Protein AF-A0A383DGP6-F1 (afdb_monomer_lite)

Sequence (82 aa):
ILTNAITWISLTTNNWRDGFNGKLALISTHSGGDGLRFLTSFRSQLEYLGTTVVPKTITTNDKKEFNKDSAERTIQSLIDLL

Radius of gyration: 14.04 Å; chains: 1; bounding box: 34×23×35 Å

InterPro domains:
  IPR029039 Flavoprotein-like superfamily [G3DSA:3.40.50.360] (1-82)
  IPR029039 Flavoprotein-like superfamily [SSF52218] (2-79)

Secondary structure (DSSP, 8-state):
-HHHHHHHHHTSSSSTTTTTTT-EEEEEEE-SS--HHHHHHHHHHHHHHTPEEEEEEEEEBTTB---HHHHHHHHHHHHTT-

Organism: NCBI:txid408172

Structure (mmCIF, N/CA/C/O backbone):
data_AF-A0A383DGP6-F1
#
_entry.id   AF-A0A383DGP6-F1
#
loop_
_atom_site.group_PDB
_atom_site.id
_atom_site.type_symbol
_atom_site.label_atom_id
_atom_site.label_alt_id
_atom_site.label_comp_id
_atom_site.label_asym_id
_atom_site.label_entity_id
_atom_site.label_seq_id
_atom_site.pdbx_PDB_ins_code
_atom_site.Cartn_x
_atom_site.Cartn_y
_atom_site.Cartn_z
_atom_site.occupancy
_atom_site.B_iso_or_equiv
_atom_site.auth_seq_id
_atom_site.auth_comp_id
_atom_site.auth_asym_id
_atom_site.auth_atom_id
_atom_site.pdbx_PDB_model_num
ATOM 1 N N . ILE A 1 1 ? 11.193 1.943 8.105 1.00 80.19 1 ILE A N 1
ATOM 2 C CA . ILE A 1 1 ? 11.208 0.480 7.838 1.00 80.19 1 ILE A CA 1
ATOM 3 C C . ILE A 1 1 ? 10.319 0.124 6.633 1.00 80.19 1 ILE A C 1
ATOM 5 O O . ILE A 1 1 ? 10.846 -0.497 5.725 1.00 80.19 1 ILE A O 1
ATOM 9 N N . LEU A 1 2 ? 9.059 0.589 6.516 1.00 92.62 2 LEU A N 1
ATOM 10 C CA . LEU A 1 2 ? 8.228 0.361 5.307 1.00 92.62 2 LEU A CA 1
ATOM 11 C C . LEU A 1 2 ? 8.773 1.020 4.024 1.00 92.62 2 LEU A C 1
ATOM 13 O O . LEU A 1 2 ? 8.907 0.360 3.001 1.00 92.62 2 LEU A O 1
ATOM 17 N N . THR A 1 3 ? 9.121 2.308 4.075 1.00 93.00 3 THR A N 1
ATOM 18 C CA . THR A 1 3 ? 9.695 3.028 2.923 1.00 93.00 3 THR A CA 1
ATOM 19 C C . THR A 1 3 ? 10.973 2.368 2.411 1.00 93.00 3 THR A C 1
ATOM 21 O O . THR A 1 3 ? 11.118 2.197 1.210 1.00 93.00 3 THR A O 1
ATOM 24 N N . ASN A 1 4 ? 11.849 1.905 3.309 1.00 96.44 4 ASN A N 1
ATOM 25 C CA . ASN A 1 4 ? 13.059 1.169 2.930 1.00 96.44 4 ASN A CA 1
ATOM 26 C C . ASN A 1 4 ? 12.736 -0.153 2.221 1.00 96.44 4 ASN A C 1
ATOM 28 O O . ASN A 1 4 ? 13.409 -0.488 1.255 1.00 96.44 4 ASN A O 1
ATOM 32 N N . ALA A 1 5 ? 11.705 -0.884 2.660 1.00 96.25 5 ALA A N 1
ATOM 33 C CA . ALA A 1 5 ? 11.277 -2.110 1.989 1.00 96.25 5 ALA A CA 1
ATOM 34 C C . ALA A 1 5 ? 10.805 -1.832 0.552 1.00 96.25 5 ALA A C 1
ATOM 36 O O . ALA A 1 5 ? 11.202 -2.539 -0.370 1.00 96.25 5 ALA A O 1
ATOM 37 N N . ILE A 1 6 ? 10.032 -0.761 0.348 1.00 96.00 6 ILE A N 1
ATOM 38 C CA . ILE A 1 6 ? 9.623 -0.300 -0.989 1.00 96.00 6 ILE A CA 1
ATOM 39 C C . ILE A 1 6 ? 10.853 0.054 -1.833 1.00 96.00 6 ILE A C 1
ATOM 41 O O . ILE A 1 6 ? 10.957 -0.388 -2.977 1.00 96.00 6 ILE A O 1
ATOM 45 N N . THR A 1 7 ? 11.811 0.792 -1.262 1.00 95.62 7 THR A N 1
ATOM 46 C CA . THR A 1 7 ? 13.068 1.125 -1.942 1.00 95.62 7 THR A CA 1
ATOM 47 C C . THR A 1 7 ? 13.827 -0.134 -2.356 1.00 95.62 7 THR A C 1
ATOM 49 O O . THR A 1 7 ? 14.253 -0.231 -3.501 1.00 95.62 7 THR A O 1
ATOM 52 N N . TRP A 1 8 ? 13.962 -1.130 -1.481 1.00 96.81 8 TRP A N 1
ATOM 53 C CA . TRP A 1 8 ? 14.652 -2.372 -1.830 1.00 96.81 8 TRP A CA 1
ATOM 54 C C . TRP A 1 8 ? 13.945 -3.149 -2.937 1.00 96.81 8 TRP A C 1
ATOM 56 O O . TRP A 1 8 ? 14.622 -3.598 -3.856 1.00 96.81 8 TRP A O 1
ATOM 66 N N . ILE A 1 9 ? 12.609 -3.238 -2.917 1.00 96.38 9 ILE A N 1
ATOM 67 C CA . ILE A 1 9 ? 11.837 -3.867 -4.003 1.00 96.38 9 ILE A CA 1
ATOM 68 C C . ILE A 1 9 ? 12.114 -3.158 -5.336 1.00 96.38 9 ILE A C 1
ATOM 70 O O . ILE A 1 9 ? 12.364 -3.827 -6.338 1.00 96.38 9 ILE A O 1
ATOM 74 N N . SER A 1 10 ? 12.154 -1.821 -5.342 1.00 95.88 10 SER A N 1
ATOM 75 C CA . SER A 1 10 ? 12.427 -1.031 -6.554 1.00 95.88 10 SER A CA 1
ATOM 76 C C . SER A 1 10 ? 13.83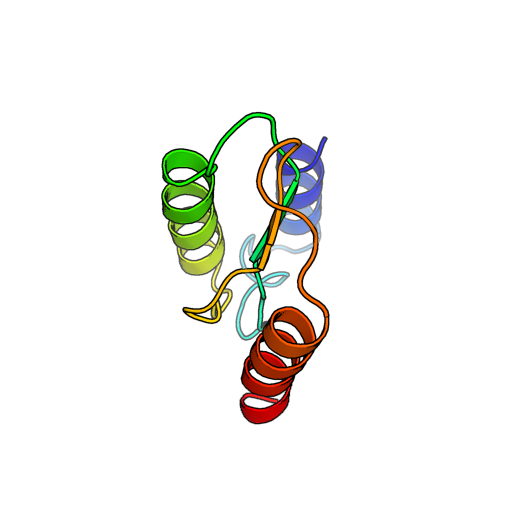3 -1.225 -7.141 1.00 95.88 10 SER A C 1
ATOM 78 O O . SER A 1 10 ? 14.083 -0.813 -8.267 1.00 95.88 10 SER A O 1
ATOM 80 N N . LEU A 1 11 ? 14.750 -1.860 -6.404 1.00 96.56 11 LEU A N 1
ATOM 81 C CA . LEU A 1 11 ? 16.119 -2.144 -6.845 1.00 96.56 11 LEU A CA 1
ATOM 82 C C . LEU A 1 11 ? 16.325 -3.612 -7.258 1.00 96.56 11 LEU A C 1
ATOM 84 O O . LEU A 1 11 ? 17.440 -3.994 -7.602 1.00 96.56 11 LEU A O 1
ATOM 88 N N . THR A 1 12 ? 15.283 -4.450 -7.208 1.00 96.31 12 THR A N 1
ATOM 89 C CA . THR A 1 12 ? 15.392 -5.890 -7.524 1.00 96.31 12 THR A CA 1
ATOM 90 C C . THR A 1 12 ? 15.454 -6.199 -9.020 1.00 96.31 12 THR A C 1
ATOM 92 O O . THR A 1 12 ? 15.873 -7.292 -9.399 1.00 96.31 12 THR A O 1
ATOM 95 N N . THR A 1 13 ? 15.054 -5.257 -9.875 1.00 95.75 13 THR A N 1
ATOM 96 C CA . THR A 1 13 ? 15.002 -5.407 -11.334 1.00 95.75 13 THR A CA 1
ATOM 97 C C . THR A 1 13 ? 15.581 -4.169 -12.023 1.00 95.75 13 THR A C 1
ATOM 99 O O . THR A 1 13 ? 15.818 -3.138 -11.395 1.00 95.75 13 THR A O 1
ATOM 102 N N . ASN A 1 14 ? 15.798 -4.252 -13.339 1.00 96.44 14 ASN A N 1
ATOM 103 C CA . ASN A 1 14 ? 16.307 -3.123 -14.127 1.00 96.44 14 ASN A CA 1
ATOM 104 C C . ASN A 1 14 ? 15.306 -1.960 -14.222 1.00 96.44 14 ASN A C 1
ATOM 106 O O . ASN A 1 14 ? 15.712 -0.810 -14.387 1.00 96.44 14 ASN A O 1
ATOM 110 N N . ASN A 1 15 ? 14.005 -2.247 -14.141 1.00 96.19 15 ASN A N 1
ATOM 111 C CA . ASN A 1 15 ? 12.959 -1.236 -14.127 1.00 96.19 15 ASN A CA 1
ATOM 112 C C . ASN A 1 15 ? 12.297 -1.189 -12.749 1.00 96.19 15 ASN A C 1
ATOM 114 O O . ASN A 1 15 ? 11.585 -2.103 -12.341 1.00 96.19 15 ASN A O 1
ATOM 118 N N . TRP A 1 16 ? 12.485 -0.066 -12.060 1.00 95.44 16 TRP A N 1
ATOM 119 C CA . TRP A 1 16 ? 12.100 0.144 -10.663 1.00 95.44 16 TRP A CA 1
ATOM 120 C C . TRP A 1 16 ? 10.610 -0.067 -10.348 1.00 95.44 16 TRP A C 1
ATOM 122 O O . TRP A 1 16 ? 10.239 -0.212 -9.180 1.00 95.44 16 TRP A O 1
ATOM 132 N N . ARG A 1 17 ? 9.749 -0.090 -11.374 1.00 96.12 17 ARG A N 1
ATOM 133 C CA . ARG A 1 17 ? 8.308 -0.350 -11.253 1.00 96.12 17 ARG A CA 1
ATOM 134 C C . ARG A 1 17 ? 7.910 -1.821 -11.354 1.00 96.12 17 ARG A C 1
ATOM 136 O O . ARG A 1 17 ? 6.778 -2.146 -11.004 1.00 96.12 17 ARG A O 1
ATOM 143 N N . ASP A 1 18 ? 8.778 -2.715 -11.822 1.00 96.81 18 ASP A N 1
ATOM 144 C CA . ASP A 1 18 ? 8.382 -4.098 -12.142 1.00 96.81 18 ASP A CA 1
ATOM 145 C C . ASP A 1 18 ? 7.828 -4.853 -10.924 1.00 96.81 18 ASP A C 1
ATOM 147 O O . ASP A 1 18 ? 6.901 -5.651 -11.049 1.00 96.81 18 ASP A O 1
ATOM 151 N N . GLY A 1 19 ? 8.338 -4.558 -9.723 1.00 95.94 19 GLY A N 1
ATOM 152 C CA . GLY A 1 19 ? 7.839 -5.140 -8.473 1.00 95.94 19 GLY A CA 1
ATOM 153 C C . GLY A 1 19 ? 6.415 -4.712 -8.085 1.00 95.94 19 GLY A C 1
ATOM 154 O O . GLY A 1 19 ? 5.805 -5.346 -7.222 1.00 95.94 19 GLY A O 1
ATOM 155 N N . PHE A 1 20 ? 5.872 -3.670 -8.717 1.00 97.62 20 PHE A N 1
ATOM 156 C CA . PHE A 1 20 ? 4.630 -2.996 -8.322 1.00 97.62 20 PHE A CA 1
ATOM 157 C C . PHE A 1 20 ? 3.568 -2.985 -9.427 1.00 97.62 20 PHE A C 1
ATOM 159 O O . PHE A 1 20 ? 2.376 -3.067 -9.131 1.00 97.62 20 PHE A O 1
ATOM 166 N N . ASN A 1 21 ? 3.990 -2.917 -10.692 1.00 96.75 21 ASN A N 1
ATOM 167 C CA . ASN A 1 21 ? 3.095 -2.864 -11.843 1.00 96.75 21 ASN A CA 1
ATOM 168 C C . ASN A 1 21 ? 2.067 -4.006 -11.829 1.00 96.75 21 ASN A C 1
ATOM 170 O O . ASN A 1 21 ? 2.416 -5.183 -11.711 1.00 96.75 21 ASN A O 1
ATOM 174 N N . GLY A 1 22 ? 0.788 -3.645 -11.964 1.00 93.56 22 GLY A N 1
ATOM 175 C CA . GLY A 1 22 ? -0.323 -4.598 -12.050 1.00 93.56 22 GLY A CA 1
ATOM 176 C C . GLY A 1 22 ? -0.651 -5.315 -10.739 1.00 93.56 22 GLY A C 1
ATOM 177 O O . GLY A 1 22 ? -1.506 -6.197 -10.730 1.00 93.56 22 GLY A O 1
ATOM 178 N N . LYS A 1 23 ? 0.003 -4.962 -9.624 1.00 96.31 23 LYS A N 1
ATOM 179 C CA . LYS A 1 23 ? -0.340 -5.510 -8.309 1.00 96.31 23 LYS A CA 1
ATOM 180 C C . LYS A 1 23 ? -1.503 -4.744 -7.695 1.00 96.31 23 LYS A C 1
ATOM 182 O O . LYS A 1 23 ? -1.642 -3.538 -7.894 1.00 96.31 23 LYS A O 1
ATOM 187 N N . LEU A 1 24 ? -2.315 -5.449 -6.917 1.00 97.25 24 LEU A N 1
ATOM 188 C CA . LEU A 1 24 ? -3.376 -4.858 -6.112 1.00 97.25 24 LEU A CA 1
ATOM 189 C C . LEU A 1 24 ? -2.870 -4.596 -4.691 1.00 97.25 24 LEU A C 1
ATOM 191 O O . LEU A 1 24 ? -2.089 -5.384 -4.153 1.00 97.25 24 LEU A O 1
ATOM 195 N N . ALA A 1 25 ? -3.341 -3.523 -4.060 1.00 97.12 25 ALA A N 1
ATOM 196 C CA . ALA A 1 25 ? -3.053 -3.245 -2.657 1.00 97.12 25 ALA A CA 1
ATOM 197 C C . ALA A 1 25 ? -4.270 -2.723 -1.893 1.00 97.12 25 ALA A C 1
ATOM 199 O O . ALA A 1 25 ? -5.039 -1.893 -2.376 1.00 97.12 25 ALA A O 1
ATOM 200 N N . LEU A 1 26 ? -4.378 -3.160 -0.640 1.00 97.38 26 LEU A N 1
ATOM 201 C CA . LEU A 1 26 ? -5.281 -2.615 0.366 1.00 97.38 26 LEU A CA 1
ATOM 202 C C . LEU A 1 26 ? -4.446 -1.975 1.481 1.00 97.38 26 LEU A C 1
ATOM 204 O O . LEU A 1 26 ? -3.538 -2.609 2.018 1.00 97.38 26 LEU A O 1
ATOM 208 N N . ILE A 1 27 ? -4.762 -0.733 1.855 1.00 97.12 27 ILE A N 1
ATOM 209 C CA . ILE A 1 27 ? -4.052 -0.025 2.928 1.00 97.12 27 ILE A CA 1
ATOM 210 C C . ILE A 1 27 ? -4.809 -0.199 4.247 1.00 97.12 27 ILE A C 1
ATOM 212 O O . ILE A 1 27 ? -5.994 0.127 4.350 1.00 97.12 27 ILE A O 1
ATOM 216 N N . SER A 1 28 ? -4.089 -0.661 5.270 1.00 95.69 28 SER A N 1
ATOM 217 C CA . SER A 1 28 ? -4.584 -0.794 6.642 1.00 95.69 28 SER A CA 1
ATOM 218 C C . SER A 1 28 ? -3.600 -0.154 7.621 1.00 95.69 28 SER A C 1
ATOM 220 O O . SER A 1 28 ? -2.390 -0.267 7.425 1.00 95.69 28 SER A O 1
ATOM 222 N N . THR A 1 29 ? -4.083 0.536 8.656 1.00 95.19 29 THR A N 1
ATOM 223 C CA . THR A 1 29 ? -3.214 1.206 9.638 1.00 95.19 29 THR A CA 1
ATOM 224 C C . THR A 1 29 ? -3.831 1.270 11.034 1.00 95.19 29 THR A C 1
ATOM 226 O O . THR A 1 29 ? -5.039 1.463 11.186 1.00 95.19 29 THR A O 1
ATOM 229 N N . HIS A 1 30 ? -2.972 1.147 12.048 1.00 94.69 30 HIS A N 1
ATOM 230 C CA . HIS A 1 30 ? -3.273 1.444 13.443 1.00 94.69 30 HIS A CA 1
ATOM 231 C C . HIS A 1 30 ? -2.393 2.614 13.893 1.00 94.69 30 HIS A C 1
ATOM 233 O O . HIS A 1 30 ? -1.167 2.536 13.803 1.00 94.69 30 HIS A O 1
ATOM 239 N N . SER A 1 31 ? -2.995 3.705 14.363 1.00 92.38 31 SER A N 1
ATOM 240 C CA . SER A 1 31 ? -2.251 4.892 14.811 1.00 92.38 31 SER A CA 1
ATOM 241 C C . SER A 1 31 ? -2.979 5.607 15.947 1.00 92.38 31 SER A C 1
ATOM 243 O O . SER A 1 31 ? -4.104 5.252 16.252 1.00 92.38 31 SER A O 1
ATOM 245 N N . GLY A 1 32 ? -2.386 6.640 16.551 1.00 91.88 32 GLY A N 1
ATOM 246 C CA . GLY A 1 32 ? -3.074 7.444 17.576 1.00 91.88 32 GLY A CA 1
ATOM 247 C C . GLY A 1 32 ? -4.220 8.329 17.049 1.00 91.88 32 GLY A C 1
ATOM 248 O O . GLY A 1 32 ? -4.928 8.945 17.840 1.00 91.88 32 GLY A O 1
ATOM 249 N N . GLY A 1 33 ? -4.413 8.424 15.727 1.00 89.81 33 GLY A N 1
ATOM 250 C CA . GLY A 1 33 ? -5.485 9.207 15.101 1.00 89.81 33 GLY A CA 1
ATOM 251 C C . GLY A 1 33 ? -6.032 8.551 13.830 1.00 89.81 33 GLY A C 1
ATOM 252 O O . GLY A 1 33 ? -5.799 7.372 13.572 1.00 89.81 33 GLY A O 1
ATOM 253 N N . ASP A 1 34 ? -6.751 9.317 13.006 1.00 87.06 34 ASP A N 1
ATOM 254 C CA . ASP A 1 34 ? -7.416 8.776 11.804 1.00 87.06 34 ASP A CA 1
ATOM 255 C C . ASP A 1 34 ? -6.464 8.488 10.633 1.00 87.06 34 ASP A C 1
ATOM 257 O O . ASP A 1 34 ? -6.837 7.823 9.668 1.00 87.06 34 ASP A O 1
ATOM 261 N N . GLY A 1 35 ? -5.230 8.997 10.688 1.00 91.44 35 GLY A N 1
ATOM 262 C CA . GLY A 1 35 ? -4.196 8.691 9.698 1.00 91.44 35 GLY A CA 1
ATOM 263 C C . GLY A 1 35 ? -4.464 9.224 8.285 1.00 91.44 35 GLY A C 1
ATOM 264 O O . GLY A 1 35 ? -3.752 8.838 7.363 1.00 91.44 35 GLY A O 1
ATOM 265 N N . LEU A 1 36 ? -5.437 10.125 8.085 1.00 92.19 36 LEU A N 1
ATOM 266 C CA . LEU A 1 36 ? -5.883 10.574 6.756 1.00 92.19 36 LEU A CA 1
ATOM 267 C C . LEU A 1 36 ? -4.737 11.046 5.849 1.00 92.19 36 LEU A C 1
ATOM 269 O O . LEU A 1 36 ? -4.658 10.646 4.693 1.00 92.19 36 LEU A O 1
ATOM 273 N N . ARG A 1 37 ? -3.809 11.853 6.383 1.00 94.00 37 ARG A N 1
ATOM 274 C CA . ARG A 1 37 ? -2.646 12.337 5.618 1.00 94.00 37 ARG A CA 1
ATOM 275 C C . ARG A 1 37 ? -1.761 11.192 5.130 1.00 94.00 37 ARG A C 1
ATOM 277 O O . ARG A 1 37 ? -1.337 11.223 3.983 1.00 94.00 37 ARG A O 1
ATOM 284 N N . PHE A 1 38 ? -1.513 10.203 5.990 1.00 94.81 38 PHE A N 1
ATOM 285 C CA . PHE A 1 38 ? -0.751 9.008 5.637 1.00 94.81 38 PHE A CA 1
ATOM 286 C C . PHE A 1 38 ? -1.486 8.182 4.581 1.00 94.81 38 PHE A C 1
ATOM 288 O O . PHE A 1 38 ? -0.881 7.797 3.592 1.00 94.81 38 PHE A O 1
ATOM 295 N N . LEU A 1 39 ? -2.788 7.946 4.751 1.00 96.19 39 LEU A N 1
ATOM 296 C CA . LEU A 1 39 ? -3.578 7.149 3.809 1.00 96.19 39 LEU A CA 1
ATOM 297 C C . LEU A 1 39 ? -3.574 7.763 2.408 1.00 96.19 39 LEU A C 1
ATOM 299 O O . LEU A 1 39 ? -3.356 7.051 1.430 1.00 96.19 39 LEU A O 1
ATOM 303 N N . THR A 1 40 ? -3.777 9.078 2.314 1.00 96.19 40 THR A N 1
ATOM 304 C CA . THR A 1 40 ? -3.774 9.784 1.030 1.00 96.19 40 THR A CA 1
ATOM 305 C C . THR A 1 40 ? -2.388 9.777 0.394 1.00 96.19 40 THR A C 1
ATOM 307 O O . THR A 1 40 ? -2.262 9.388 -0.764 1.00 96.19 40 THR A O 1
ATOM 310 N N . SER A 1 41 ? -1.336 10.151 1.134 1.00 96.75 41 SER A N 1
ATOM 311 C CA . SER A 1 41 ? 0.016 10.205 0.565 1.00 96.75 41 SER A CA 1
ATOM 312 C C . SER A 1 41 ? 0.547 8.822 0.190 1.00 96.75 41 SER A C 1
ATOM 314 O O . SER A 1 41 ? 1.189 8.670 -0.848 1.00 96.75 41 SER A O 1
ATOM 316 N N . PHE A 1 42 ? 0.250 7.804 0.998 1.00 97.06 42 PHE A N 1
ATOM 317 C CA . PHE A 1 42 ? 0.700 6.442 0.752 1.00 97.06 42 PHE A CA 1
ATOM 318 C C . PHE A 1 42 ? -0.035 5.798 -0.423 1.00 97.06 42 PHE A C 1
ATOM 320 O O . PHE A 1 42 ? 0.598 5.125 -1.236 1.00 97.06 42 PHE A O 1
ATOM 327 N N . ARG A 1 43 ? -1.339 6.069 -0.586 1.00 97.75 43 ARG A N 1
ATOM 328 C CA . ARG A 1 43 ? -2.073 5.683 -1.799 1.00 97.75 43 ARG A CA 1
ATOM 329 C C . ARG A 1 43 ? -1.421 6.281 -3.043 1.00 97.75 43 ARG A C 1
ATOM 331 O O . ARG A 1 43 ? -1.057 5.526 -3.938 1.00 97.75 43 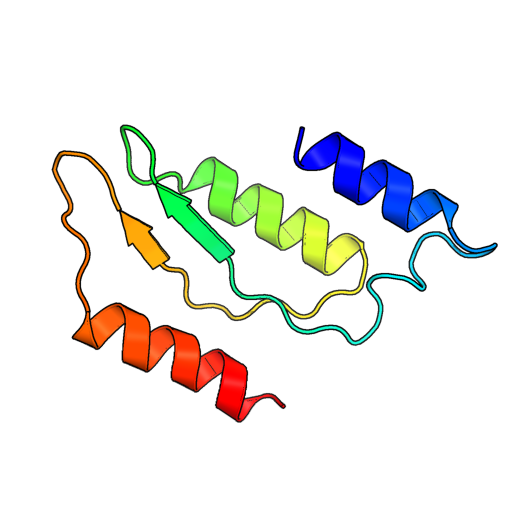ARG A O 1
ATOM 338 N N . SER A 1 44 ? -1.194 7.596 -3.058 1.00 97.81 44 SER A N 1
ATOM 339 C CA . SER A 1 44 ? -0.552 8.257 -4.200 1.00 97.81 44 SER A CA 1
ATOM 340 C C . SER A 1 44 ? 0.847 7.702 -4.482 1.00 97.81 44 SER A C 1
ATOM 342 O O . SER A 1 44 ? 1.223 7.565 -5.642 1.00 97.81 44 SER A O 1
ATOM 344 N N . GLN A 1 45 ? 1.613 7.341 -3.447 1.00 97.12 45 GLN A N 1
ATOM 345 C CA . GLN A 1 45 ? 2.913 6.693 -3.622 1.00 97.12 45 GLN A CA 1
ATOM 346 C C . GLN A 1 45 ? 2.783 5.325 -4.308 1.00 97.12 45 GLN A C 1
ATOM 348 O O . GLN A 1 45 ? 3.506 5.066 -5.264 1.00 97.12 45 GLN A O 1
ATOM 353 N N . LEU A 1 46 ? 1.883 4.454 -3.845 1.00 97.62 46 LEU A N 1
ATOM 354 C CA . LEU A 1 46 ? 1.690 3.120 -4.426 1.00 97.62 46 LEU A CA 1
ATOM 355 C C . LE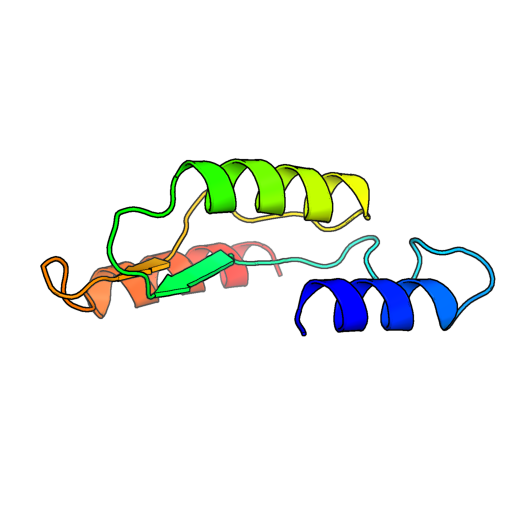U A 1 46 ? 1.170 3.184 -5.869 1.00 97.62 46 LEU A C 1
ATOM 357 O O . LEU A 1 46 ? 1.682 2.472 -6.732 1.00 97.62 46 LEU A O 1
ATOM 361 N N . GLU A 1 47 ? 0.218 4.074 -6.145 1.00 97.12 47 GLU A N 1
ATOM 362 C CA . GLU A 1 47 ? -0.285 4.332 -7.501 1.00 97.12 47 GLU A CA 1
ATOM 363 C C . GLU A 1 47 ? 0.833 4.855 -8.408 1.00 97.12 47 GLU A C 1
ATOM 365 O O . GLU A 1 47 ? 1.013 4.375 -9.531 1.00 97.12 47 GLU A O 1
ATOM 370 N N . TYR A 1 48 ? 1.671 5.762 -7.893 1.00 96.12 48 TYR A N 1
ATOM 371 C CA . TYR A 1 48 ? 2.866 6.201 -8.601 1.00 96.12 48 TYR A CA 1
ATOM 372 C C . TYR A 1 48 ? 3.865 5.064 -8.825 1.00 96.12 48 TYR A C 1
ATOM 374 O O . TYR A 1 48 ? 4.586 5.124 -9.805 1.00 96.12 48 TYR A O 1
ATOM 382 N N . LEU A 1 49 ? 3.926 4.013 -8.008 1.00 96.81 49 LEU A N 1
ATOM 383 C CA . LEU A 1 49 ? 4.788 2.856 -8.286 1.00 96.81 49 LEU A CA 1
ATOM 384 C C . LEU A 1 49 ? 4.191 1.907 -9.343 1.00 96.81 49 LEU A C 1
ATOM 386 O O . LEU A 1 49 ? 4.937 1.143 -9.949 1.00 96.81 49 LEU A O 1
ATOM 390 N N . GLY A 1 50 ? 2.889 1.997 -9.634 1.00 96.50 50 GLY A N 1
ATOM 391 C CA . GLY A 1 50 ? 2.184 1.134 -10.597 1.00 96.50 50 GLY A CA 1
ATOM 392 C C . GLY A 1 50 ? 1.218 0.129 -9.962 1.00 96.50 50 GLY A C 1
ATOM 393 O O . GLY A 1 50 ? 0.662 -0.718 -10.665 1.00 96.50 50 GLY A O 1
ATOM 394 N N . THR A 1 51 ? 1.006 0.228 -8.650 1.00 97.62 51 THR A N 1
ATOM 395 C CA . THR A 1 51 ? 0.059 -0.596 -7.896 1.00 97.62 51 THR A CA 1
ATOM 396 C C . THR A 1 51 ? -1.348 -0.004 -7.992 1.00 97.62 51 THR A C 1
ATOM 398 O O . THR A 1 51 ? -1.538 1.192 -7.787 1.00 97.62 51 THR A O 1
ATOM 401 N N . THR A 1 52 ? -2.358 -0.839 -8.219 1.00 97.12 52 THR A N 1
ATOM 402 C CA . THR A 1 52 ? -3.766 -0.435 -8.107 1.00 97.12 52 THR A CA 1
ATOM 403 C C . THR A 1 52 ? -4.213 -0.550 -6.654 1.00 97.12 52 THR A C 1
ATOM 405 O O . THR A 1 52 ? -4.188 -1.632 -6.066 1.00 97.12 52 THR A O 1
ATOM 408 N N . VAL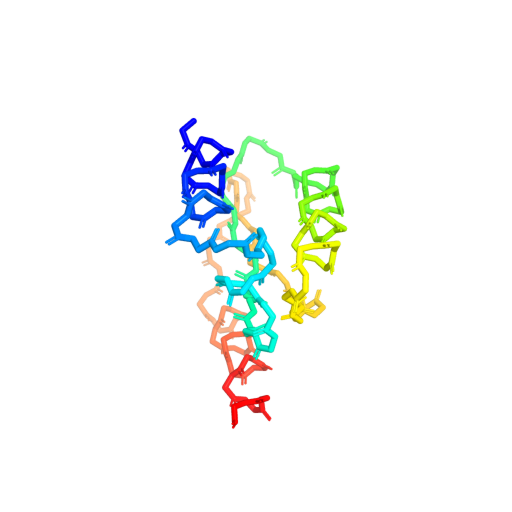 A 1 53 ? -4.612 0.568 -6.049 1.00 97.25 53 VAL A N 1
ATOM 409 C CA . VAL A 1 53 ? -4.985 0.617 -4.631 1.00 97.25 53 VAL A CA 1
ATOM 410 C C . VAL A 1 53 ? -6.502 0.650 -4.483 1.00 97.25 53 VAL A C 1
ATOM 412 O O . VAL A 1 53 ? -7.176 1.502 -5.057 1.00 97.25 53 VAL A O 1
ATOM 415 N N . VAL A 1 54 ? -7.050 -0.232 -3.649 1.00 96.00 54 VAL A N 1
ATOM 416 C CA . VAL A 1 54 ? -8.487 -0.247 -3.345 1.00 96.00 54 VAL A CA 1
ATOM 417 C C . VAL A 1 54 ? -8.894 1.073 -2.659 1.00 96.00 54 VAL A C 1
ATOM 419 O O . VAL A 1 54 ? -8.174 1.551 -1.772 1.00 96.00 54 VAL A O 1
ATOM 422 N N . PRO A 1 55 ? -10.044 1.689 -3.009 1.00 92.94 55 PRO A N 1
ATOM 423 C CA . PRO A 1 55 ? -10.491 2.941 -2.386 1.00 92.94 55 PRO A CA 1
ATOM 424 C C . PRO A 1 55 ? -10.762 2.826 -0.880 1.00 92.94 55 PRO A C 1
ATOM 426 O O . PRO A 1 55 ? -10.514 3.772 -0.125 1.00 92.94 55 PRO A O 1
ATOM 429 N N . LYS A 1 56 ? -11.245 1.665 -0.428 1.00 93.88 56 LYS A N 1
ATOM 430 C CA . LYS A 1 56 ? -11.492 1.382 0.990 1.00 93.88 56 LYS A CA 1
ATOM 431 C C . LYS A 1 56 ? -10.184 1.161 1.754 1.00 93.88 56 LYS A C 1
ATOM 433 O O . LYS A 1 56 ? -9.197 0.690 1.198 1.00 93.88 56 LYS A O 1
ATOM 438 N N . THR A 1 57 ? -10.196 1.493 3.041 1.00 95.50 57 THR A N 1
ATOM 439 C CA . THR A 1 57 ? -9.067 1.309 3.961 1.00 95.50 57 THR A CA 1
ATOM 440 C C . THR A 1 57 ? -9.563 0.769 5.297 1.00 95.50 57 THR A C 1
ATOM 442 O O . THR A 1 57 ? -10.723 0.969 5.666 1.00 95.50 57 THR A O 1
ATOM 445 N N . ILE A 1 58 ? -8.685 0.092 6.037 1.00 96.00 58 ILE A N 1
ATOM 446 C CA . ILE A 1 58 ? -8.966 -0.352 7.408 1.00 96.00 58 ILE A CA 1
ATOM 447 C C . ILE A 1 58 ? -8.176 0.545 8.357 1.00 96.00 58 ILE A C 1
ATOM 449 O O . ILE A 1 58 ? -6.949 0.598 8.298 1.00 96.00 58 ILE A O 1
ATOM 453 N N . THR A 1 59 ? -8.875 1.283 9.217 1.00 95.38 59 THR A N 1
ATOM 454 C CA . THR A 1 59 ? -8.242 2.214 10.156 1.00 95.38 59 THR A CA 1
ATOM 455 C C . THR A 1 59 ? -8.742 1.976 11.566 1.00 95.38 59 THR A C 1
ATOM 457 O O . THR A 1 59 ? -9.951 1.961 11.810 1.00 95.38 59 THR A O 1
ATOM 460 N N . THR A 1 60 ? -7.798 1.818 12.484 1.00 95.56 60 THR A N 1
ATOM 461 C CA . THR A 1 60 ? -8.045 1.608 13.911 1.00 95.56 60 THR A CA 1
ATOM 462 C C . THR A 1 60 ? -7.183 2.558 14.732 1.00 95.56 60 THR A C 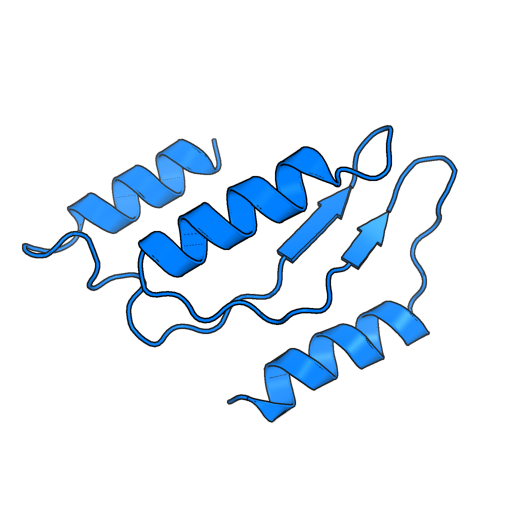1
ATOM 464 O O . THR A 1 60 ? -6.098 2.957 14.300 1.00 95.56 60 THR A O 1
ATOM 467 N N . ASN A 1 61 ? -7.659 2.923 15.911 1.00 95.06 61 ASN A N 1
ATOM 468 C CA . ASN A 1 61 ? -6.903 3.685 16.898 1.00 95.06 61 ASN A CA 1
ATOM 469 C C . ASN A 1 61 ? -7.448 3.380 18.297 1.00 95.06 61 ASN A C 1
ATOM 471 O O . ASN A 1 61 ? -8.469 2.709 18.424 1.00 95.06 61 ASN A O 1
ATOM 475 N N . ASP A 1 62 ? -6.822 3.924 19.338 1.00 92.94 62 ASP A N 1
ATOM 476 C CA . ASP A 1 62 ? -7.223 3.674 20.732 1.00 92.94 62 ASP A CA 1
ATOM 477 C C . ASP A 1 62 ? -8.678 4.090 21.046 1.00 92.94 62 ASP A C 1
ATOM 479 O O . ASP A 1 62 ? -9.251 3.651 22.037 1.00 92.94 62 ASP A O 1
ATOM 483 N N . LYS A 1 63 ? -9.290 4.942 20.209 1.00 93.06 63 LYS A N 1
ATOM 484 C CA . LYS A 1 63 ? -10.693 5.389 20.311 1.00 93.06 63 LYS A CA 1
ATOM 485 C C . LYS A 1 63 ? -11.611 4.750 19.264 1.00 93.06 63 LYS A C 1
ATOM 487 O O . LYS A 1 63 ? -12.823 4.949 19.311 1.00 93.06 63 LYS A O 1
ATOM 492 N N . LYS A 1 64 ? -11.048 4.036 18.290 1.00 91.62 64 LYS A N 1
ATOM 493 C CA . LYS A 1 64 ? -11.733 3.429 17.150 1.00 91.62 64 LYS A CA 1
ATOM 494 C C . LYS A 1 64 ? -11.284 1.981 17.049 1.00 91.62 64 LYS A C 1
ATOM 496 O O . LYS A 1 64 ? -10.324 1.653 16.346 1.00 91.62 64 LYS A O 1
ATOM 501 N N . GLU A 1 65 ? -12.012 1.139 17.767 1.00 93.44 65 GLU A N 1
ATOM 502 C CA . GLU A 1 65 ? -11.768 -0.294 17.817 1.00 93.44 65 GLU A CA 1
ATOM 503 C C . GLU A 1 65 ? -11.895 -0.952 16.439 1.00 93.44 65 GLU A C 1
ATOM 505 O O . GLU A 1 65 ? -12.541 -0.451 15.509 1.00 93.44 65 GLU A O 1
ATOM 510 N N . PHE A 1 66 ? -11.258 -2.111 16.315 1.00 95.31 66 PHE A N 1
ATOM 511 C CA . PHE A 1 66 ? -11.329 -2.919 15.112 1.00 95.31 66 PHE A CA 1
ATOM 512 C C . PHE A 1 66 ? -12.751 -3.446 14.885 1.00 95.31 66 PHE A C 1
ATOM 514 O O . PHE A 1 66 ? -13.287 -4.208 15.685 1.00 95.31 66 PHE A O 1
ATOM 521 N N . ASN A 1 67 ? -13.346 -3.079 13.749 1.00 96.06 67 ASN A N 1
ATOM 522 C CA . ASN A 1 67 ? -14.647 -3.583 13.325 1.00 96.06 67 ASN A CA 1
ATOM 523 C C . ASN A 1 67 ? -14.464 -4.731 12.323 1.00 96.06 67 ASN A C 1
ATOM 525 O O . ASN A 1 67 ? -14.109 -4.496 11.163 1.00 96.06 67 ASN A O 1
ATOM 529 N N . LYS A 1 68 ? -14.735 -5.960 12.777 1.00 97.38 68 LYS A N 1
ATOM 530 C CA . LYS A 1 68 ? -14.560 -7.184 11.987 1.00 97.38 68 LYS A CA 1
ATOM 531 C C . LYS A 1 68 ? -15.405 -7.185 10.709 1.00 97.38 68 LYS A C 1
ATOM 533 O O . LYS A 1 68 ? -14.845 -7.349 9.631 1.00 97.38 68 LYS A O 1
ATOM 538 N N . ASP A 1 69 ? -16.701 -6.896 10.802 1.00 97.50 69 ASP A N 1
ATOM 539 C CA . ASP A 1 69 ? -17.606 -6.899 9.641 1.00 97.50 69 ASP A CA 1
ATOM 540 C C . ASP A 1 69 ? -17.180 -5.872 8.579 1.00 97.50 69 ASP A C 1
ATOM 542 O O . ASP A 1 69 ? -17.261 -6.101 7.370 1.00 97.50 69 ASP A O 1
ATOM 546 N N . SER A 1 70 ? -16.711 -4.701 9.017 1.00 96.00 70 SER A N 1
ATOM 547 C CA . SER A 1 70 ? -16.196 -3.668 8.118 1.00 96.00 70 SER A CA 1
ATOM 548 C C . SER A 1 70 ? -14.885 -4.088 7.457 1.00 96.00 70 SER A C 1
ATOM 550 O O . SER A 1 70 ? -14.673 -3.777 6.280 1.00 96.00 70 SER A O 1
ATOM 552 N N . ALA A 1 71 ? -14.006 -4.768 8.195 1.00 97.00 71 ALA A N 1
ATOM 553 C CA . ALA A 1 71 ? -12.759 -5.299 7.665 1.00 97.00 71 ALA A CA 1
ATOM 554 C C . ALA A 1 71 ? -13.025 -6.394 6.624 1.00 97.00 71 ALA A C 1
ATOM 556 O O . ALA A 1 71 ? -12.477 -6.311 5.527 1.00 97.00 71 ALA A O 1
ATOM 557 N N . GLU A 1 72 ? -13.931 -7.335 6.900 1.00 97.94 72 GLU A N 1
ATOM 558 C CA . GLU A 1 72 ? -14.337 -8.390 5.961 1.00 97.94 72 GLU A CA 1
ATOM 559 C C . GLU A 1 72 ? -14.874 -7.801 4.651 1.00 97.94 72 GLU A C 1
ATOM 561 O O . GLU A 1 72 ? -14.377 -8.136 3.578 1.00 97.94 72 GLU A O 1
ATOM 566 N N . ARG A 1 73 ? -15.786 -6.819 4.712 1.00 97.00 73 ARG A N 1
ATOM 567 C CA . ARG A 1 73 ? -16.283 -6.114 3.510 1.00 97.00 73 ARG A CA 1
ATOM 568 C C . ARG A 1 73 ? -15.200 -5.352 2.743 1.00 97.00 73 ARG A C 1
ATOM 570 O O . ARG A 1 73 ? -15.360 -5.077 1.553 1.00 97.00 73 ARG A O 1
ATOM 577 N N . THR A 1 74 ? -14.147 -4.919 3.428 1.00 97.06 74 THR A N 1
ATOM 578 C CA . THR A 1 74 ? -13.030 -4.190 2.813 1.00 97.06 74 THR A CA 1
ATOM 579 C C . THR A 1 74 ? -12.058 -5.155 2.140 1.00 97.06 74 THR A C 1
ATOM 581 O O . THR A 1 74 ? -11.630 -4.908 1.016 1.00 97.06 74 THR A O 1
ATOM 584 N N . ILE A 1 75 ? -11.771 -6.288 2.777 1.00 97.44 75 ILE A N 1
ATOM 585 C CA . ILE A 1 75 ? -10.979 -7.370 2.190 1.00 97.44 75 ILE A CA 1
ATOM 586 C C . ILE A 1 75 ? -11.713 -7.967 0.986 1.00 97.44 75 ILE A C 1
ATOM 588 O O . ILE A 1 75 ? -11.091 -8.162 -0.053 1.00 97.44 75 ILE A O 1
ATOM 592 N N . GLN A 1 76 ? -13.033 -8.156 1.069 1.00 97.25 76 GLN A N 1
ATOM 593 C CA . GLN A 1 76 ? -13.825 -8.637 -0.062 1.00 97.25 76 GLN A CA 1
ATOM 594 C C . GLN A 1 76 ? -13.669 -7.727 -1.288 1.00 97.25 76 GLN A C 1
ATOM 596 O O . GLN A 1 76 ? -13.433 -8.223 -2.377 1.00 97.25 76 GLN A O 1
ATOM 601 N N . SER A 1 77 ? -13.649 -6.399 -1.108 1.00 95.62 77 SER A N 1
ATOM 602 C CA . SER A 1 77 ? -13.429 -5.479 -2.237 1.00 95.62 77 SER A CA 1
ATOM 603 C C . SER A 1 77 ? -12.040 -5.563 -2.882 1.00 95.62 77 SER A C 1
ATOM 605 O O . SER A 1 77 ? -11.878 -5.105 -4.006 1.00 95.62 77 SER A O 1
ATOM 607 N N . LEU A 1 78 ? -11.039 -6.115 -2.187 1.00 96.38 78 LEU A N 1
ATOM 608 C CA . LEU A 1 78 ? -9.755 -6.465 -2.798 1.00 96.38 78 LEU A CA 1
ATOM 609 C C . LEU A 1 78 ? -9.869 -7.778 -3.581 1.00 96.38 78 LEU A C 1
ATOM 611 O O . LEU A 1 78 ? -9.338 -7.865 -4.680 1.00 96.38 78 LEU A O 1
ATOM 615 N N . ILE A 1 79 ? -10.552 -8.777 -3.012 1.00 97.00 79 ILE A N 1
ATOM 616 C CA . ILE A 1 79 ? -10.766 -10.088 -3.641 1.00 97.00 79 ILE A CA 1
ATOM 617 C C . ILE A 1 79 ? -11.556 -9.946 -4.944 1.00 97.00 79 ILE A C 1
ATOM 619 O O . ILE A 1 79 ? -11.199 -10.576 -5.927 1.00 97.00 79 ILE A O 1
ATOM 623 N N . ASP A 1 80 ? -12.567 -9.080 -4.976 1.00 95.62 80 ASP A N 1
ATOM 624 C CA . ASP A 1 80 ? -13.405 -8.845 -6.160 1.00 95.62 80 ASP A CA 1
ATOM 625 C C . ASP A 1 80 ? -12.634 -8.226 -7.348 1.00 95.62 80 ASP A C 1
ATOM 627 O O . ASP A 1 80 ? -13.172 -8.136 -8.450 1.00 95.62 80 ASP A O 1
ATOM 631 N N . LEU A 1 81 ? -11.397 -7.759 -7.128 1.00 92.25 81 LEU A N 1
ATOM 632 C CA . LEU A 1 81 ? -10.518 -7.195 -8.157 1.00 92.25 81 LEU A CA 1
ATOM 633 C C . LEU A 1 81 ? -9.451 -8.181 -8.665 1.00 92.25 81 LEU A C 1
ATOM 635 O O . LEU A 1 81 ? -8.728 -7.823 -9.598 1.00 92.25 81 LEU A O 1
ATOM 639 N N . LEU A 1 82 ? -9.310 -9.356 -8.036 1.00 88.62 82 LEU A N 1
ATOM 640 C CA . LEU A 1 82 ? -8.405 -10.434 -8.465 1.00 88.62 82 LEU A CA 1
ATOM 641 C C . LEU A 1 82 ? -8.992 -11.206 -9.651 1.00 88.62 82 LEU A C 1
ATOM 643 O O . LEU A 1 82 ? -8.186 -11.559 -10.541 1.00 88.62 82 LEU A O 1
#

Foldseek 3Di:
DVVVVLVVCLVPDPHSLPSQAPAEDEAEDEDQDQCVVVVVVVCVVSVVSHYHYQPDHHYHYPVRDGDPVSV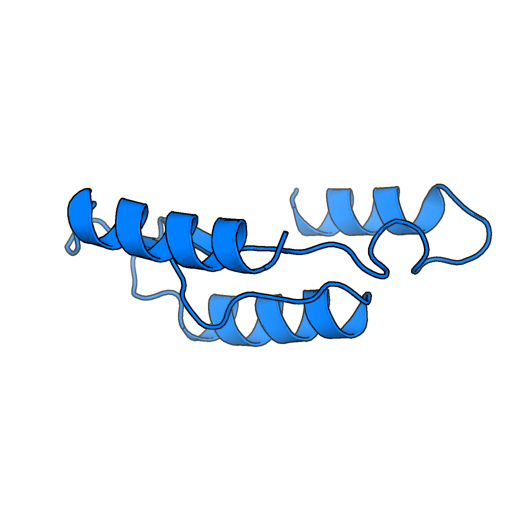VVSVVSRVVVD

pLDDT: mean 95.3, std 2.71, range [80.19, 97.94]